Protein 4A3Z (pdb70)

Sequence (133 aa):
YVNIAENKNVSGSNSQSGNPLSNITDGDLSSSLWISDNGAPANATIDLEGNNFVDFLELHFEKEGFRFQFKVEVEDESGNRETVLDTSSNTEDNKKSYNIPVKKEISKIHATITGKAPGGSFDQAWAAIAEIKAS

InterPro domains:
  IPR000421 Coagulation factor 5/8, C-terminal domain [PF00754] (35-150)
  IPR000421 Coagulation factor 5/8, C-terminal domain [PF00754] (930-1037)
  IPR000421 Coagulation factor 5/8, C-terminal domain [PF00754] (1364-1489)
  IPR000421 Coagulation factor 5/8, C-terminal domain [PF00754] (1510-1610)
  IPR000421 Coagulation factor 5/8, C-terminal domain [PS50022] (6-155)
  IPR000421 Coagulation factor 5/8, C-terminal domain [PS50022] (905-1059)
  IPR000421 Coagulation factor 5/8, C-terminal domain [PS50022] (1350-1494)
  IPR000421 Coagulation factor 5/8, C-terminal domain [PS50022] (1514-1604)
  IPR003961 Fibronectin type III [PF00041] (2010-2088)
  IPR003961 Fibronectin type III [PS50853] (2010-2095)
  IPR003961 Fibronectin type III [SM00060] (2008-2083)
  IPR003961 Fibronectin type III [cd00063] (2010-2093)
  IPR007781 Alpha-N-acetylglucosaminidase [PTHR12872] (182-899)
  IPR008979 Galactose-binding-like domain superfamily [SSF49785] (27-155)
  IPR008979 Galactose-binding-like domain superfamily [SSF49785] (935-1037)
  IPR008979 Galactose-binding-like domain superfamily [SSF49785] (1064-1200)
  IPR008979 Galactose-binding-like domain superfamily [SSF49785] (1208-1342)
  IPR008979 Galactose-binding-like domain superfamily [SSF49785] (1358-1493)
  IPR008979 Galactose-binding-like domain superfamily [SSF49785] (1504-1620)
  IPR013783 Immunoglobulin-like fold [G3DSA:2.60.40.10] (2013-2095)

B-factor: mean 14.96, std 10.8, range [4.08, 63.24]

Solvent-accessible surface area: 6574 Å² total

Structure (mmCIF, N/CA/C/O backbone):
data_4A3Z
#
_entry.id   4A3Z
#
_cell.length_a   53.190
_cell.length_b   53.190
_cell.length_c   110.550
_cell.angle_alpha   90.00
_cell.angle_beta   90.00
_cell.angle_gamma   90.00
#
_symmetry.space_group_name_H-M   'P 43 21 2'
#
loop_
_entity.id
_entity.type
_entity.pdbx_description
1 polymer 'ALPHA-N-ACETYLGLUCOSAMINIDASE FAMILY PROTEIN'
2 non-polymer 'CALCIUM ION'
3 water water
#
loop_
_atom_site.group_PDB
_atom_site.id
_atom_site.type_symbol
_atom_site.label_atom_id
_atom_site.label_alt_id
_atom_site.label_comp_id
_atom_site.label_asym_id
_atom_site.label_entity_id
_atom_site.label_seq_id
_atom_site.pdbx_PDB_ins_code
_atom_site.Cartn_x
_atom_site.Cartn_y
_atom_site.Cartn_z
_atom_site.occupancy
_atom_site.B_iso_or_equiv
_atom_site.auth_seq_id
_atom_site.auth_comp_id
_atom_site.auth_asym_id
_atom_site.auth_atom_id
_atom_site.pdbx_PDB_model_num
ATOM 1 N N . TYR A 1 26 ? 11.486 13.018 45.558 1.00 25.45 1208 TYR A N 1
ATOM 2 C CA . TYR A 1 26 ? 12.462 13.762 44.654 1.00 22.77 1208 TYR A CA 1
ATOM 3 C C . TYR A 1 26 ? 11.772 14.426 43.463 1.00 21.18 1208 TYR A C 1
ATOM 4 O O . TYR A 1 26 ? 10.761 13.932 42.960 1.00 23.65 1208 TYR A O 1
ATOM 13 N N . VAL A 1 27 ? 12.338 15.545 43.022 1.00 16.57 1209 VAL A N 1
ATOM 14 C CA . VAL A 1 27 ? 11.863 16.249 41.828 1.00 14.64 1209 VAL A CA 1
ATOM 15 C C . VAL A 1 27 ? 12.910 16.094 40.716 1.00 11.36 1209 VAL A C 1
ATOM 16 O O . VAL A 1 27 ? 14.088 16.346 40.912 1.00 10.77 1209 VAL A O 1
ATOM 20 N N . ASN A 1 28 ? 12.451 15.676 39.548 1.00 9.05 1210 ASN A N 1
ATOM 21 C CA . ASN A 1 28 ? 13.299 15.576 38.358 1.00 7.59 1210 ASN A CA 1
ATOM 22 C C . ASN A 1 28 ? 13.411 16.924 37.655 1.00 8.36 1210 ASN A C 1
ATOM 23 O O . ASN A 1 28 ? 12.572 17.277 36.814 1.00 9.59 1210 ASN A O 1
ATOM 28 N N . ILE A 1 29 ? 14.453 17.674 37.977 1.00 8.41 1211 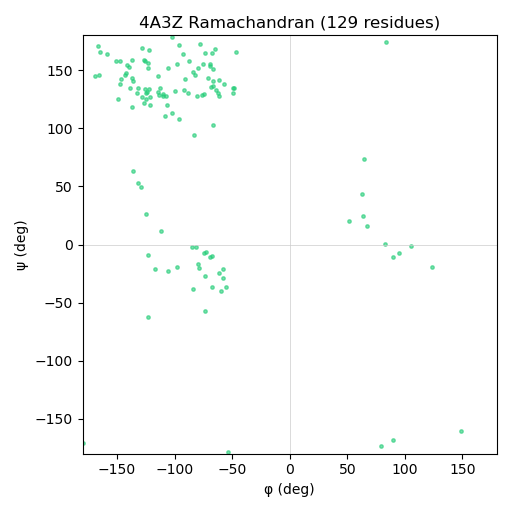ILE A N 1
ATOM 29 C CA . ILE A 1 29 ? 14.639 18.974 37.378 1.00 9.30 1211 ILE A CA 1
ATOM 30 C C . ILE A 1 29 ? 15.117 18.949 35.947 1.00 9.27 1211 ILE A C 1
ATOM 31 O O . ILE A 1 29 ? 15.184 19.986 35.312 1.00 10.68 1211 ILE A O 1
ATOM 36 N N . ALA A 1 30 ? 15.463 17.759 35.432 1.00 8.18 1212 ALA A N 1
ATOM 37 C CA . ALA A 1 30 ? 15.783 17.599 34.008 1.00 7.21 1212 ALA A CA 1
ATOM 38 C C . ALA A 1 30 ? 14.558 17.503 33.132 1.00 7.11 1212 ALA A C 1
ATOM 39 O O . ALA A 1 30 ? 14.683 17.642 31.910 1.00 7.31 1212 ALA A O 1
ATOM 41 N N . GLU A 1 31 ? 13.383 17.236 33.711 1.00 7.59 1213 GLU A N 1
ATOM 42 C CA . GLU A 1 31 ? 12.219 16.954 32.893 1.00 8.07 1213 GLU A CA 1
ATOM 43 C C . GLU A 1 31 ? 11.880 18.162 32.008 1.00 7.10 1213 GLU A C 1
ATOM 44 O O . GLU A 1 31 ? 11.787 19.315 32.507 1.00 9.00 1213 GLU A O 1
ATOM 50 N N . ASN A 1 32 ? 11.749 17.901 30.705 1.00 6.76 1214 ASN A N 1
ATOM 51 C CA . ASN A 1 32 ? 11.379 18.897 29.702 1.00 7.43 1214 ASN A CA 1
ATOM 52 C C . ASN A 1 32 ? 12.449 19.994 29.484 1.00 8.17 1214 ASN A C 1
ATOM 53 O O . ASN A 1 32 ? 12.172 21.030 28.860 1.00 9.43 1214 ASN A O 1
ATOM 58 N N . LYS A 1 33 ? 13.670 19.746 29.954 1.00 7.94 1215 LYS A N 1
ATOM 59 C CA . LYS A 1 33 ? 14.817 20.589 29.638 1.00 7.95 1215 LYS A CA 1
ATOM 60 C C . LYS A 1 33 ? 15.333 20.216 28.236 1.00 7.53 1215 LYS A C 1
ATOM 61 O O . LYS A 1 33 ? 15.231 19.076 27.784 1.00 8.03 1215 LYS A O 1
ATOM 67 N N . ASN A 1 34 ? 15.934 21.184 27.584 1.00 8.05 1216 ASN A N 1
ATOM 68 C CA . ASN A 1 34 ? 16.364 21.064 26.211 1.00 8.23 1216 ASN A CA 1
ATOM 69 C C . ASN A 1 34 ? 17.522 20.080 26.098 1.00 7.23 1216 ASN A C 1
ATOM 70 O O . ASN A 1 34 ? 18.515 20.159 26.863 1.00 7.33 1216 ASN A O 1
ATOM 75 N N . VAL A 1 35 ? 17.426 19.218 25.077 1.00 6.53 1217 VAL A N 1
ATOM 76 C CA . VAL A 1 35 ? 18.461 18.243 24.760 1.00 6.32 1217 VAL A CA 1
ATOM 77 C C . VAL A 1 35 ? 19.057 18.584 23.394 1.00 6.97 1217 VAL A C 1
ATOM 78 O O . VAL A 1 35 ? 18.328 18.858 22.417 1.00 9.04 1217 VAL A O 1
ATOM 82 N N . SER A 1 36 ? 20.376 18.619 23.358 1.00 6.51 1218 SER A N 1
ATOM 83 C CA . SER A 1 36 ? 21.161 18.842 22.150 1.00 7.82 1218 SER A CA 1
ATOM 84 C C . SER A 1 36 ? 22.096 17.665 21.961 1.00 6.50 1218 SER A C 1
ATOM 85 O O . SER A 1 36 ? 22.289 16.858 22.891 1.00 7.75 1218 SER A O 1
ATOM 88 N N . GLY A 1 37 ? 22.711 17.550 20.792 1.00 5.99 1219 GLY A N 1
ATOM 89 C CA . GLY A 1 37 ? 23.632 16.441 20.601 1.00 6.93 1219 GLY A CA 1
ATOM 90 C C . GLY A 1 37 ? 23.673 15.953 19.164 1.00 6.33 1219 GLY A C 1
ATOM 91 O O . GLY A 1 37 ? 23.361 16.688 18.201 1.00 7.89 1219 GLY A O 1
ATOM 92 N N . SER A 1 38 ? 24.153 14.735 19.030 1.00 5.89 1220 SER A N 1
ATOM 93 C CA . SER A 1 38 ? 24.377 14.164 17.717 1.00 6.95 1220 SER A CA 1
ATOM 94 C C . SER A 1 38 ? 23.038 13.675 17.075 1.00 7.47 1220 SER A C 1
ATOM 95 O O . SER A 1 38 ? 21.988 13.677 17.690 1.00 8.64 1220 SER A O 1
ATOM 98 N N . ASN A 1 39 ? 23.113 13.276 15.826 1.00 8.16 1221 ASN A N 1
ATOM 99 C CA . ASN A 1 39 ? 21.899 13.023 15.045 1.00 8.96 1221 ASN A CA 1
ATOM 100 C C . ASN A 1 39 ? 21.135 11.802 15.528 1.00 8.47 1221 ASN A C 1
ATOM 101 O O . ASN A 1 39 ? 21.687 10.886 16.128 1.00 7.39 1221 ASN A O 1
ATOM 106 N N . SER A 1 40 ? 19.855 11.818 15.249 1.00 7.37 1222 SER A N 1
ATOM 107 C CA . SER A 1 40 ? 18.920 10.835 15.787 1.00 7.55 1222 SER A CA 1
ATOM 108 C C . SER A 1 40 ? 18.177 10.098 14.661 1.00 7.56 1222 SER A C 1
ATOM 109 O O . SER A 1 40 ? 17.887 10.684 13.618 1.00 10.33 1222 SER A O 1
ATOM 112 N N . GLN A 1 41 ? 17.765 8.878 14.922 1.00 6.92 1223 GLN A N 1
ATOM 113 C CA . GLN A 1 41 ? 16.870 8.190 14.031 1.00 7.71 1223 GLN A CA 1
ATOM 114 C C . GLN A 1 41 ? 15.533 8.910 14.043 1.00 7.96 1223 GLN A C 1
ATOM 115 O O . GLN A 1 41 ? 15.031 9.296 15.122 1.00 8.53 1223 GLN A O 1
ATOM 121 N N . SER A 1 42 ? 14.915 9.019 12.868 1.00 8.92 1224 SER A N 1
ATOM 122 C CA . SER A 1 42 ? 13.555 9.501 12.779 1.00 11.85 1224 SER A CA 1
ATOM 123 C C . SER A 1 42 ? 12.661 8.774 13.789 1.00 11.28 1224 SER A C 1
ATOM 124 O O . SER A 1 42 ? 12.709 7.541 13.921 1.00 13.09 1224 SER A O 1
ATOM 127 N N . GLY A 1 43 ? 11.829 9.498 14.510 1.00 11.14 1225 GLY A N 1
ATOM 128 C CA . GLY A 1 43 ? 10.941 8.912 15.466 1.00 12.82 1225 GLY A CA 1
ATO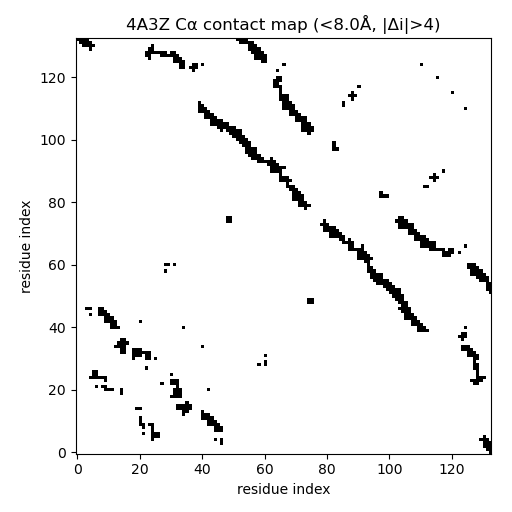M 129 C C . GLY A 1 43 ? 11.474 8.766 16.870 1.00 11.61 1225 GLY A C 1
ATOM 130 O O . GLY A 1 43 ? 10.733 8.450 17.780 1.00 12.16 1225 GLY A O 1
ATOM 131 N N . ASN A 1 44 ? 12.789 8.987 17.039 1.00 8.75 1226 ASN A N 1
ATOM 132 C CA . ASN A 1 44 ? 13.452 8.764 18.298 1.00 7.40 1226 ASN A CA 1
ATOM 133 C C . ASN A 1 44 ? 14.393 9.924 18.617 1.00 6.81 1226 ASN A C 1
ATOM 134 O O . ASN A 1 44 ? 15.595 9.751 18.706 1.00 6.55 1226 ASN A O 1
ATOM 139 N N . PRO A 1 45 ? 13.819 11.105 18.792 1.00 6.47 1227 PRO A N 1
ATOM 140 C CA . PRO A 1 45 ? 14.612 12.309 18.932 1.00 6.41 1227 PRO A CA 1
ATOM 141 C C . PRO A 1 45 ? 15.312 12.450 20.264 1.00 5.65 1227 PRO A C 1
ATOM 142 O O . PRO A 1 45 ? 14.921 11.818 21.263 1.00 5.46 1227 PRO A O 1
ATOM 146 N N . LEU A 1 46 ? 16.278 13.359 20.290 1.00 6.11 1228 LEU A N 1
ATOM 147 C CA . LEU A 1 46 ? 17.018 13.686 21.524 1.00 5.38 1228 LEU A CA 1
ATOM 148 C C . LEU A 1 46 ? 16.071 14.089 22.652 1.00 5.19 1228 LEU A C 1
ATOM 149 O O . LEU A 1 46 ? 16.333 13.795 23.832 1.00 5.61 1228 LEU A O 1
ATOM 154 N N . SER A 1 47 ? 14.996 14.795 22.309 1.00 6.01 1229 SER A N 1
ATOM 155 C CA . SER A 1 47 ? 14.020 15.243 23.307 1.00 5.58 1229 SER A CA 1
ATOM 156 C C . SER A 1 47 ? 13.405 14.107 24.116 1.00 5.78 1229 SER A C 1
ATOM 157 O O . SER A 1 47 ? 12.904 14.316 25.232 1.00 7.07 1229 SER A O 1
ATOM 160 N N . ASN A 1 48 ? 13.459 12.882 23.582 1.00 5.15 1230 ASN A N 1
ATOM 161 C CA . ASN A 1 48 ? 12.947 11.737 24.337 1.00 5.27 1230 ASN A CA 1
ATOM 162 C C . ASN A 1 48 ? 13.799 11.420 25.580 1.00 4.40 1230 ASN A C 1
ATOM 163 O O . ASN A 1 48 ? 13.360 10.663 26.440 1.00 5.36 1230 ASN A O 1
ATOM 168 N N . ILE A 1 49 ? 14.976 12.043 25.720 1.00 4.84 1231 ILE A N 1
ATOM 169 C CA . ILE A 1 49 ? 15.829 11.816 26.906 1.00 4.18 1231 ILE A CA 1
ATOM 170 C C . ILE A 1 49 ? 15.258 12.503 28.165 1.00 5.07 1231 ILE A C 1
ATOM 171 O O . ILE A 1 49 ? 15.547 12.064 29.276 1.00 5.11 1231 ILE A O 1
ATOM 176 N N . THR A 1 50 ? 14.488 13.600 28.005 1.00 5.03 1232 THR A N 1
ATOM 177 C CA . THR A 1 50 ? 13.970 14.308 29.176 1.00 6.04 1232 THR A CA 1
ATOM 178 C C . THR A 1 50 ? 12.453 14.453 29.156 1.00 6.67 1232 THR A C 1
ATOM 179 O O . THR A 1 50 ? 11.905 15.327 29.818 1.00 8.35 1232 THR A O 1
ATOM 183 N N . ASP A 1 51 ? 11.748 13.553 28.481 1.00 6.14 1233 ASP A N 1
ATOM 184 C CA . ASP A 1 51 ? 10.253 13.689 28.435 1.00 6.30 1233 ASP A CA 1
ATOM 185 C C . ASP A 1 51 ? 9.529 13.079 29.597 1.00 6.20 1233 ASP A C 1
ATOM 186 O O . ASP A 1 51 ? 8.294 13.118 29.627 1.00 8.93 1233 ASP A O 1
ATOM 191 N N . GLY A 1 52 ? 10.255 12.451 30.520 1.00 6.58 1234 GLY A N 1
ATOM 192 C CA . GLY A 1 52 ? 9.637 11.773 31.638 1.00 7.80 1234 GLY A CA 1
ATOM 193 C C . GLY A 1 52 ? 9.119 10.372 31.395 1.00 8.09 1234 GLY A C 1
ATOM 194 O O . GLY A 1 52 ? 8.563 9.748 32.321 1.00 11.85 1234 GLY A O 1
ATOM 195 N N . ASP A 1 53 ? 9.277 9.857 30.179 1.00 7.64 1235 ASP A N 1
ATOM 196 C CA . ASP A 1 53 ? 8.730 8.570 29.757 1.00 8.07 1235 ASP A CA 1
ATOM 197 C C . ASP A 1 53 ? 9.876 7.588 29.630 1.00 7.44 1235 ASP A C 1
ATOM 198 O O . ASP A 1 53 ? 10.731 7.728 28.721 1.00 6.86 1235 ASP A O 1
ATOM 203 N N . LEU A 1 54 ? 9.928 6.614 30.518 1.00 7.81 1236 LEU A N 1
ATOM 204 C CA . LEU A 1 54 ? 11.025 5.634 30.510 1.00 7.47 1236 LEU A CA 1
ATOM 205 C C . LEU A 1 54 ? 10.964 4.694 29.314 1.00 7.84 1236 LEU A C 1
ATOM 206 O O . LEU A 1 54 ? 11.932 3.948 29.051 1.00 9.12 1236 LEU A O 1
ATOM 211 N N . SER A 1 55 ? 9.865 4.700 28.572 1.00 8.36 1237 SER A N 1
ATOM 212 C CA A SER A 1 55 ? 9.732 3.875 27.380 0.50 8.87 1237 SER A CA 1
ATOM 213 C CA B SER A 1 55 ? 9.734 3.876 27.378 0.50 9.58 1237 SER A CA 1
ATOM 214 C C . SER A 1 55 ? 10.117 4.574 26.070 1.00 8.54 1237 SER A C 1
ATOM 215 O O . SER A 1 55 ? 10.320 3.899 25.027 1.00 10.20 1237 SER A O 1
ATOM 220 N N . SER A 1 56 ? 10.212 5.904 26.074 1.00 6.68 1238 SER A N 1
ATOM 221 C CA . SER A 1 56 ? 10.563 6.641 24.855 1.00 6.31 1238 SER A CA 1
ATOM 222 C C . SER A 1 56 ? 12.068 6.841 24.781 1.00 6.48 1238 SER A C 1
ATOM 223 O O . SER A 1 56 ? 12.700 7.256 25.742 1.00 5.98 1238 SER A O 1
ATOM 226 N N . LEU A 1 57 ? 12.618 6.555 23.601 1.00 6.40 1239 LEU A N 1
ATOM 227 C CA . LEU A 1 57 ? 14.059 6.518 23.389 1.00 5.20 1239 LEU A CA 1
ATOM 228 C C . LEU A 1 57 ? 14.556 7.575 22.451 1.00 4.83 1239 LEU A C 1
ATOM 229 O O . LEU A 1 57 ? 13.878 7.928 21.493 1.00 6.23 1239 LEU A O 1
ATOM 234 N N . TRP A 1 58 ? 15.745 8.076 22.741 1.00 4.94 1240 TRP A N 1
ATOM 235 C CA . TRP A 1 58 ? 16.605 8.658 21.731 1.00 4.48 1240 TRP A CA 1
ATOM 236 C C . TRP A 1 58 ? 17.457 7.522 21.162 1.00 5.11 1240 TRP A C 1
ATOM 237 O O . TRP A 1 58 ? 18.086 6.792 21.923 1.00 5.88 1240 TRP A O 1
ATOM 248 N N . ILE A 1 59 ? 17.499 7.417 19.832 1.00 5.24 1241 ILE A N 1
ATOM 249 C CA . ILE A 1 59 ? 18.348 6.429 19.140 1.00 4.79 1241 ILE A CA 1
ATOM 250 C C . ILE A 1 59 ? 19.279 7.175 18.191 1.00 5.44 1241 ILE A C 1
ATOM 251 O O . ILE A 1 59 ? 18.852 8.035 17.422 1.00 6.15 1241 ILE A O 1
ATOM 256 N N . SER A 1 60 ? 20.559 6.819 18.217 1.00 5.55 1242 SER A N 1
ATOM 257 C CA . SER A 1 60 ? 21.548 7.465 17.339 1.00 6.87 1242 SER A CA 1
ATOM 258 C C . SER A 1 60 ? 21.256 7.126 15.877 1.00 7.85 1242 SER A C 1
ATOM 259 O O . SER A 1 60 ? 21.108 5.975 15.565 1.00 11.34 1242 SER A O 1
ATOM 262 N N . ASP A 1 61 ? 21.337 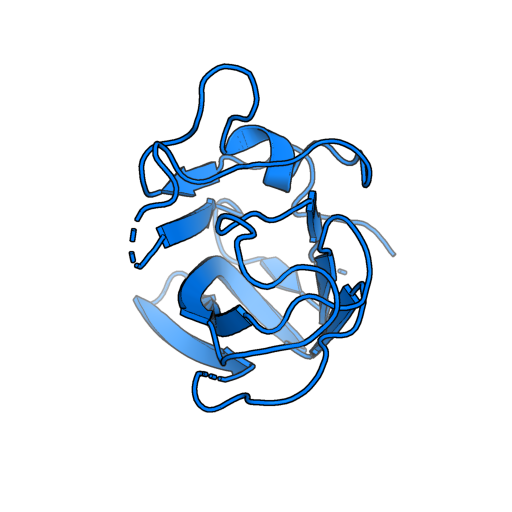8.104 14.992 1.00 9.12 1243 ASP A N 1
ATOM 263 C CA . ASP A 1 61 ? 21.037 7.966 13.591 1.00 10.13 1243 ASP A CA 1
ATOM 264 C C . ASP A 1 61 ? 22.026 7.020 12.989 1.00 12.01 1243 ASP A C 1
ATOM 265 O O . ASP A 1 61 ? 23.297 7.153 13.204 1.00 13.95 1243 ASP A O 1
ATOM 270 N N . ASN A 1 62 ? 21.454 6.098 12.232 1.00 11.54 1244 ASN A N 1
ATOM 271 C CA . ASN A 1 62 ? 22.226 5.020 11.591 1.00 14.72 1244 ASN A CA 1
ATOM 272 C C . ASN A 1 62 ? 23.134 4.240 12.550 1.00 14.34 1244 ASN A C 1
ATOM 273 O O . ASN A 1 62 ? 24.063 3.566 12.107 1.00 18.54 1244 ASN A O 1
ATOM 278 N N . GLY A 1 63 ? 22.868 4.296 13.832 1.00 14.77 1245 GLY A N 1
ATOM 279 C CA . GLY A 1 63 ? 23.654 3.653 14.862 1.00 14.19 1245 GLY A CA 1
ATOM 280 C C . GLY A 1 63 ? 25.058 4.138 15.005 1.00 15.20 1245 GLY A C 1
ATOM 281 O O . GLY A 1 63 ? 25.978 3.412 15.457 1.00 18.83 1245 GLY A O 1
ATOM 282 N N . ALA A 1 64 ? 25.250 5.355 14.582 1.00 15.67 1246 ALA A N 1
ATOM 283 C CA . ALA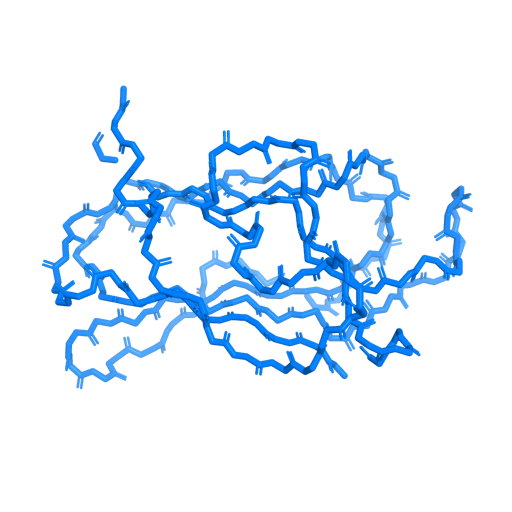 A 1 64 ? 26.528 5.978 14.693 1.00 15.27 1246 ALA A CA 1
ATOM 284 C C . ALA A 1 64 ? 27.113 5.955 16.102 1.00 14.51 1246 ALA A C 1
ATOM 285 O O . ALA A 1 64 ? 26.359 6.301 17.058 1.00 13.67 1246 ALA A O 1
ATOM 303 N N . PRO A 1 66 ? 30.893 7.555 18.015 1.00 13.04 1248 PRO A N 1
ATOM 304 C CA . PRO A 1 66 ? 30.239 7.861 19.267 1.00 10.78 1248 PRO A CA 1
ATOM 305 C C . PRO A 1 66 ? 28.922 8.599 18.981 1.00 10.29 1248 PRO A C 1
ATOM 306 O O . PRO A 1 66 ? 28.689 9.107 17.867 1.00 12.72 1248 PRO A O 1
ATOM 310 N N . ALA A 1 67 ? 28.100 8.677 19.996 1.00 7.53 1249 ALA A N 1
ATOM 311 C CA . ALA A 1 67 ? 26.858 9.428 19.965 1.00 6.06 1249 ALA A CA 1
ATOM 312 C C . ALA A 1 67 ? 26.767 10.189 21.300 1.00 7.28 1249 ALA A C 1
ATOM 313 O O . ALA A 1 67 ? 27.218 9.697 22.341 1.00 8.49 1249 ALA A O 1
ATOM 315 N N . ASN A 1 68 ? 26.235 11.402 21.261 1.00 7.04 1250 ASN A N 1
ATOM 316 C CA . ASN A 1 68 ? 26.263 12.237 22.452 1.00 7.89 1250 ASN A CA 1
ATOM 317 C C . ASN A 1 68 ? 25.003 13.041 22.610 1.00 6.76 1250 ASN A C 1
ATOM 318 O O . ASN A 1 68 ? 24.389 13.462 21.611 1.00 7.40 1250 ASN A O 1
ATOM 323 N N . ALA A 1 69 ? 24.638 13.260 23.868 1.00 6.85 1251 ALA A N 1
ATOM 324 C CA . ALA A 1 69 ? 23.489 14.084 24.230 1.00 7.21 1251 ALA A CA 1
ATOM 325 C C . ALA A 1 69 ? 23.880 14.983 25.395 1.00 7.85 1251 ALA A C 1
ATOM 326 O O . ALA A 1 69 ? 24.582 14.554 26.321 1.00 9.85 1251 ALA A O 1
ATOM 328 N N . THR A 1 70 ? 23.410 16.229 25.347 1.00 6.97 1252 THR A N 1
ATOM 329 C CA . THR A 1 70 ? 23.638 17.226 26.405 1.00 6.99 1252 THR A CA 1
ATOM 330 C C . THR A 1 70 ? 22.270 17.772 26.846 1.00 6.70 1252 THR A C 1
ATOM 331 O O . THR A 1 70 ? 21.423 18.135 26.014 1.00 8.14 1252 THR A O 1
ATOM 335 N N . ILE A 1 71 ? 22.080 17.858 28.149 1.00 6.10 1253 ILE A N 1
ATOM 336 C CA . ILE A 1 71 ? 20.885 18.457 28.738 1.00 6.35 1253 ILE A CA 1
ATOM 337 C C . ILE A 1 71 ? 21.301 19.817 29.337 1.00 6.96 1253 ILE A C 1
ATOM 338 O O . ILE A 1 71 ? 22.252 19.900 30.096 1.00 8.03 1253 ILE A O 1
ATOM 343 N N . ASP A 1 72 ? 20.569 20.861 28.961 1.00 7.54 1254 ASP A N 1
ATOM 344 C CA . ASP A 1 72 ? 20.750 22.203 29.499 1.00 8.29 1254 ASP A CA 1
ATOM 345 C C . ASP A 1 72 ? 19.754 22.465 30.656 1.00 9.16 1254 ASP A C 1
ATOM 346 O O . ASP A 1 72 ? 18.535 22.566 30.438 1.00 8.86 1254 ASP A O 1
ATOM 351 N N . LEU A 1 73 ? 20.268 22.510 31.882 1.00 10.02 1255 LEU A N 1
ATOM 352 C CA . LEU A 1 73 ? 19.417 22.733 33.030 1.00 11.97 1255 LEU A CA 1
ATOM 353 C C . LEU A 1 73 ? 19.115 24.195 33.225 1.00 15.16 1255 LEU A C 1
ATOM 354 O O . LEU A 1 73 ? 18.363 24.489 34.152 1.00 16.75 1255 LEU A O 1
ATOM 359 N N . GLU A 1 74 ? 19.693 25.060 32.370 1.00 16.49 1256 GLU A N 1
ATOM 360 C CA . GLU A 1 74 ? 19.504 26.523 32.397 1.00 19.99 1256 GLU A CA 1
ATOM 361 C C . GLU A 1 74 ? 20.071 27.091 33.678 1.00 19.57 1256 GLU A C 1
ATOM 362 O O . GLU A 1 74 ? 19.341 27.470 34.594 1.00 24.93 1256 GLU A O 1
ATOM 368 N N . GLY A 1 75 ? 21.378 27.135 33.751 1.00 19.89 1257 GLY A N 1
ATOM 369 C CA . GLY A 1 75 ? 22.030 27.668 34.934 1.00 18.88 1257 GLY A CA 1
ATOM 370 C C . GLY A 1 75 ? 22.175 26.650 36.032 1.00 18.05 1257 GLY A C 1
ATOM 371 O O . GLY A 1 75 ? 21.696 25.499 35.926 1.00 15.78 1257 GLY A O 1
ATOM 372 N N . ASN A 1 76 ? 22.879 27.091 37.068 1.00 17.14 1258 ASN A N 1
ATOM 373 C CA . ASN A 1 76 ? 23.344 26.200 38.127 1.00 16.55 1258 ASN A CA 1
ATOM 374 C C . ASN A 1 76 ? 22.145 25.833 38.990 1.00 17.07 1258 ASN A C 1
ATOM 375 O O . ASN A 1 76 ? 21.367 26.697 39.408 1.00 19.05 1258 ASN A O 1
ATOM 380 N N . ASN A 1 77 ? 21.981 24.532 39.214 1.00 15.38 1259 ASN A N 1
ATOM 381 C CA . ASN A 1 77 ? 20.912 23.978 40.045 1.00 15.24 1259 ASN A CA 1
ATOM 382 C C . ASN A 1 77 ? 21.531 22.880 40.866 1.00 14.45 1259 ASN A C 1
ATOM 383 O O . ASN A 1 77 ? 22.280 22.067 40.298 1.00 12.04 1259 ASN A O 1
ATOM 388 N N . PHE A 1 78 ? 21.238 22.823 42.163 1.00 12.69 1260 PHE A N 1
ATOM 389 C CA . PHE A 1 78 ? 21.698 21.690 42.965 1.00 12.13 1260 PHE A CA 1
ATOM 390 C C . PHE A 1 78 ? 21.085 20.398 42.452 1.00 11.45 1260 PHE A C 1
ATOM 391 O O . PHE A 1 78 ? 19.890 20.308 42.234 1.00 12.15 1260 PHE A O 1
ATOM 399 N N . VAL A 1 79 ? 21.934 19.396 42.244 1.00 10.38 1261 VAL A N 1
ATOM 400 C CA . VAL A 1 79 ? 21.478 18.057 41.858 1.00 9.76 1261 VAL A CA 1
ATOM 401 C C . VAL A 1 79 ? 22.042 17.068 42.852 1.00 9.16 1261 VAL A C 1
ATOM 402 O O . VAL A 1 79 ? 23.257 17.031 43.067 1.00 9.91 1261 VAL A O 1
ATOM 406 N N . ASP A 1 80 ? 21.162 16.268 43.456 1.00 9.73 1262 ASP A N 1
ATOM 407 C CA . ASP A 1 80 ? 21.601 15.225 44.367 1.00 10.04 1262 ASP A CA 1
ATOM 408 C C . ASP A 1 80 ? 22.216 14.072 43.572 1.00 9.12 1262 ASP A C 1
ATOM 409 O O . ASP A 1 80 ? 23.361 13.709 43.783 1.00 10.33 1262 ASP A O 1
ATOM 414 N N . PHE A 1 81 ? 21.444 13.508 42.643 1.00 8.05 1263 PHE A N 1
ATOM 415 C CA . PHE A 1 81 ? 21.942 12.415 41.798 1.00 7.16 1263 PHE A CA 1
ATOM 416 C C . PHE A 1 81 ? 21.248 12.422 40.460 1.00 6.69 1263 PHE A C 1
ATOM 417 O O . PHE A 1 81 ? 20.166 12.982 40.317 1.00 7.43 1263 PHE A O 1
ATOM 425 N N . LEU A 1 82 ? 21.904 11.802 39.480 1.00 6.10 1264 LEU A N 1
ATOM 426 C CA . LEU A 1 82 ? 21.325 11.515 38.183 1.00 6.45 1264 LEU A CA 1
ATOM 427 C C . LEU A 1 82 ? 20.817 10.091 38.120 1.00 5.47 1264 LEU A C 1
ATOM 428 O O . LEU A 1 82 ? 21.316 9.214 38.828 1.00 6.94 1264 LEU A O 1
ATOM 433 N N . GLU A 1 83 ? 19.845 9.853 37.232 1.00 6.37 1265 GLU A N 1
ATOM 434 C CA . GLU A 1 83 ? 19.521 8.520 36.809 1.00 6.10 1265 GLU A CA 1
ATOM 435 C C . GLU A 1 83 ? 19.693 8.464 35.295 1.00 5.65 1265 GLU A C 1
ATOM 436 O O . GLU A 1 83 ? 19.082 9.256 34.566 1.00 7.14 1265 GLU A O 1
ATOM 442 N N . LEU A 1 84 ? 20.461 7.504 34.817 1.00 5.81 1266 LEU A N 1
ATOM 443 C CA . LEU A 1 84 ? 20.577 7.198 33.371 1.00 5.40 1266 LEU A CA 1
ATOM 444 C C . LEU A 1 84 ? 19.827 5.904 33.121 1.00 4.92 1266 LEU A C 1
ATOM 445 O O . LEU A 1 84 ? 20.179 4.868 33.690 1.00 5.87 1266 LEU A O 1
ATOM 450 N N . HIS A 1 85 ? 18.814 5.969 32.257 1.00 4.86 1267 HIS A N 1
ATOM 451 C CA . HIS A 1 85 ? 17.988 4.843 31.930 1.00 5.18 1267 HIS A CA 1
ATOM 452 C C . HIS A 1 85 ? 18.186 4.435 30.490 1.00 4.97 1267 HIS A C 1
ATOM 453 O O . HIS A 1 85 ? 18.075 5.247 29.591 1.00 5.40 1267 HIS A O 1
ATOM 460 N N . PHE A 1 86 ? 18.448 3.145 30.293 1.00 5.36 1268 PHE A N 1
ATOM 461 C CA . PHE A 1 86 ? 18.422 2.522 28.981 1.00 5.76 1268 PHE A CA 1
ATOM 462 C C . PHE A 1 86 ? 17.068 1.859 28.738 1.00 6.85 1268 PHE A C 1
ATOM 463 O O . PHE A 1 86 ? 16.233 1.719 29.654 1.00 8.58 1268 PHE A O 1
ATOM 471 N N . GLU A 1 87 ? 16.866 1.407 27.512 1.00 7.46 1269 GLU A N 1
ATOM 472 C CA . GLU A 1 87 ? 15.584 0.797 27.117 1.00 7.91 1269 GLU A CA 1
ATOM 473 C C . GLU A 1 87 ? 15.272 -0.444 27.976 1.00 7.99 1269 GLU A C 1
ATOM 474 O O . GLU A 1 87 ? 14.131 -0.697 28.362 1.00 9.60 1269 GLU A O 1
ATOM 480 N N . LYS A 1 88 ? 16.316 -1.216 28.244 1.00 7.94 1270 LYS A N 1
ATOM 481 C CA . LYS A 1 88 ? 16.199 -2.531 28.917 1.00 9.30 1270 LYS A CA 1
ATOM 482 C C . LYS A 1 88 ? 17.601 -2.907 29.380 1.00 8.41 1270 LYS A C 1
ATOM 483 O O . LYS A 1 88 ? 18.594 -2.311 28.941 1.00 7.95 1270 LYS A O 1
ATOM 489 N N . GLU A 1 89 ? 17.690 -3.884 30.257 1.00 9.55 1271 GLU A N 1
ATOM 490 C CA . GLU A 1 89 ? 18.973 -4.378 30.716 1.00 10.04 1271 GLU A CA 1
ATOM 491 C C . GLU A 1 89 ? 19.610 -5.239 29.647 1.00 9.60 1271 GLU A C 1
ATOM 492 O O . GLU A 1 89 ? 18.931 -5.832 28.792 1.00 10.65 1271 GLU A O 1
ATOM 498 N N . GLY A 1 90 ? 20.921 -5.331 29.705 1.00 9.48 1272 GLY A N 1
ATOM 499 C CA . GLY A 1 90 ? 21.625 -6.300 28.910 1.00 9.93 1272 GLY A CA 1
ATOM 500 C C . GLY A 1 90 ? 22.382 -5.823 27.713 1.00 9.55 1272 GLY A C 1
ATOM 501 O O . GLY A 1 90 ? 22.991 -6.630 27.001 1.00 11.63 1272 GLY A O 1
ATOM 502 N N . PHE A 1 91 ? 22.348 -4.504 27.424 1.00 8.63 1273 PHE A N 1
ATOM 503 C CA . PHE A 1 91 ? 23.264 -3.980 26.451 1.00 7.78 1273 PHE A CA 1
ATOM 504 C C . PHE A 1 91 ? 24.700 -4.103 26.951 1.00 7.82 1273 PHE A C 1
ATOM 505 O O . PHE A 1 91 ? 24.916 -4.387 28.123 1.00 8.56 1273 PHE A O 1
ATOM 513 N N . ARG A 1 92 ? 25.672 -3.876 26.072 1.00 7.06 1274 ARG A N 1
ATOM 514 C CA . ARG A 1 92 ? 27.083 -3.789 26.506 1.00 7.38 1274 ARG A CA 1
ATOM 515 C C . ARG A 1 92 ? 27.685 -2.507 25.949 1.00 7.29 1274 ARG A C 1
ATOM 516 O O . ARG A 1 92 ? 28.797 -2.476 25.439 1.00 7.77 1274 ARG A O 1
ATOM 524 N N . PHE A 1 93 ? 26.965 -1.405 26.158 1.00 6.48 1275 PHE A N 1
ATOM 525 C CA . PHE A 1 93 ? 27.510 -0.106 25.805 1.00 6.17 1275 PHE A CA 1
ATOM 526 C C . PHE A 1 93 ? 28.710 0.274 26.678 1.00 6.37 1275 PHE A C 1
ATOM 527 O O . PHE A 1 93 ? 28.827 -0.147 27.838 1.00 6.21 1275 PHE A O 1
ATOM 535 N N . GLN A 1 94 ? 29.578 1.061 26.067 1.00 6.83 1276 GLN A N 1
ATOM 536 C CA . GLN A 1 94 ? 30.655 1.788 26.700 1.00 6.98 1276 GLN A CA 1
ATOM 537 C C . GLN A 1 94 ? 30.261 3.252 26.623 1.00 6.77 1276 GLN A C 1
ATOM 538 O O . GLN A 1 94 ? 29.894 3.745 25.564 1.00 7.87 1276 GLN A O 1
ATOM 544 N N . PHE A 1 95 ? 30.277 3.941 27.752 1.00 6.06 1277 PHE A N 1
ATOM 545 C CA . PHE A 1 95 ? 29.686 5.271 27.857 1.00 6.03 1277 PHE A CA 1
ATOM 546 C C . PHE A 1 95 ? 30.272 6.044 29.028 1.00 6.35 1277 PHE A C 1
ATOM 547 O O . PHE A 1 95 ? 30.883 5.456 29.945 1.00 6.19 1277 PHE A O 1
ATOM 555 N N . LYS A 1 96 ? 30.062 7.341 29.014 1.00 6.26 1278 LYS A N 1
ATOM 556 C CA . LYS A 1 96 ? 30.463 8.213 30.120 1.00 7.28 1278 LYS A CA 1
ATOM 557 C C . LYS A 1 96 ? 29.379 9.227 30.344 1.00 6.52 1278 LYS A C 1
ATOM 558 O O . LYS A 1 96 ? 28.679 9.626 29.384 1.00 7.06 1278 LYS A O 1
ATOM 564 N N . VAL A 1 97 ? 29.295 9.700 31.588 1.00 5.38 1279 VAL A N 1
ATOM 565 C CA . VAL A 1 97 ? 28.427 10.797 31.970 1.00 5.07 1279 VAL A CA 1
ATOM 566 C C . VAL A 1 97 ? 29.303 11.854 32.639 1.00 4.35 1279 VAL A C 1
ATOM 567 O O . VAL A 1 97 ? 30.115 11.533 33.513 1.00 5.56 1279 VAL A O 1
ATOM 571 N N . GLU A 1 98 ? 29.146 13.101 32.188 1.00 5.94 1280 GLU A N 1
ATOM 572 C CA . GLU A 1 98 ? 29.890 14.259 32.729 1.00 6.03 1280 GLU A CA 1
ATOM 573 C C . GLU A 1 98 ? 28.870 15.305 33.149 1.00 6.87 1280 GLU A C 1
ATOM 574 O O . GLU A 1 98 ? 27.741 15.333 32.638 1.00 6.57 1280 GLU A O 1
ATOM 580 N N . VAL A 1 99 ? 29.279 16.184 34.051 1.00 6.31 1281 VAL A N 1
ATOM 581 C CA . VAL A 1 99 ? 28.483 17.339 34.444 1.00 7.15 1281 VAL A CA 1
ATOM 582 C C . VAL A 1 99 ? 29.349 18.564 34.283 1.00 7.68 1281 VAL A C 1
ATOM 583 O O . VAL A 1 99 ? 30.577 18.473 34.210 1.00 8.26 1281 VAL A O 1
ATOM 587 N N . GLU A 1 100 ? 28.684 19.701 34.172 1.00 8.07 1282 GLU A N 1
ATOM 588 C CA . GLU A 1 100 ? 29.358 20.972 34.014 1.00 9.66 1282 GLU A CA 1
ATOM 589 C C . GLU A 1 100 ? 28.578 22.007 34.793 1.00 11.48 1282 GLU A C 1
ATOM 590 O O . GLU A 1 100 ? 27.388 21.906 34.887 1.00 10.64 1282 GLU A O 1
ATOM 596 N N . ASP A 1 101 ? 29.291 22.972 35.370 1.00 12.84 1283 ASP A N 1
ATOM 597 C CA . ASP A 1 101 ? 28.665 24.132 36.013 1.00 15.04 1283 ASP A CA 1
ATOM 598 C C . ASP A 1 101 ? 28.744 25.383 35.122 1.00 16.11 1283 ASP A C 1
ATOM 599 O O . ASP A 1 101 ? 29.257 25.341 34.032 1.00 15.24 1283 ASP A O 1
ATOM 604 N N . GLU A 1 102 ? 28.191 26.505 35.576 1.00 18.50 1284 GLU A N 1
ATOM 605 C CA . GLU A 1 102 ? 28.207 27.753 34.781 1.00 21.16 1284 GLU A CA 1
ATOM 606 C C . GLU A 1 102 ? 29.634 28.214 34.509 1.00 22.48 1284 GLU A C 1
ATOM 607 O O . GLU A 1 102 ? 29.902 28.992 33.555 1.00 23.88 1284 GLU A O 1
ATOM 613 N N . SER A 1 103 ? 30.534 27.794 35.381 1.00 23.39 1285 SER A N 1
ATOM 614 C CA . SER A 1 103 ? 31.952 28.062 35.295 1.00 25.66 1285 SER A CA 1
ATOM 615 C C . SER A 1 103 ? 32.612 27.583 34.031 1.00 25.23 1285 SER A C 1
ATOM 616 O O . SER A 1 103 ? 33.595 28.200 33.570 1.00 26.01 1285 SER A O 1
ATOM 619 N N . GLY A 1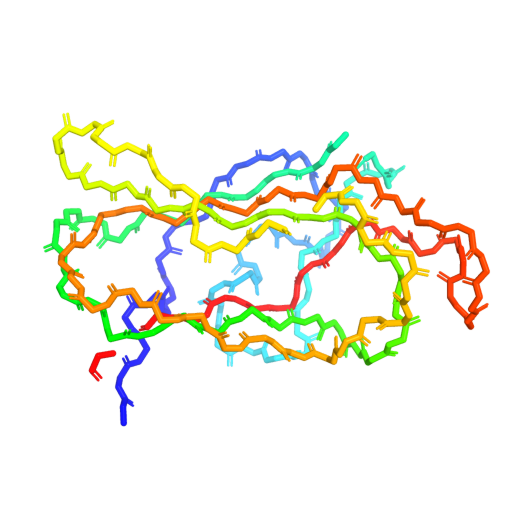 104 ? 32.081 26.521 33.422 1.00 23.43 1286 GLY A N 1
ATOM 620 C CA . GLY A 1 104 ? 32.855 25.795 32.421 1.00 22.24 1286 GLY A CA 1
ATOM 621 C C . GLY A 1 104 ? 33.586 24.581 33.032 1.00 22.64 1286 GLY A C 1
ATOM 622 O O . GLY A 1 104 ? 34.229 23.814 32.328 1.00 19.60 1286 GLY A O 1
ATOM 623 N N . ASN A 1 105 ? 33.558 24.437 34.358 1.00 22.07 1287 ASN A N 1
ATOM 624 C CA . ASN A 1 105 ? 34.132 23.234 34.962 1.00 22.74 1287 ASN A CA 1
ATOM 625 C C . ASN A 1 105 ? 33.283 21.996 34.561 1.00 20.94 1287 ASN A C 1
ATOM 626 O O . ASN A 1 105 ? 32.187 21.810 35.106 1.00 22.52 1287 ASN A O 1
ATOM 631 N N . ARG A 1 106 ? 33.811 21.229 33.609 1.00 19.78 1288 ARG A N 1
ATOM 632 C CA . ARG A 1 106 ? 33.332 19.907 33.173 1.00 17.95 1288 ARG A CA 1
ATOM 633 C C . ARG A 1 106 ? 34.090 18.710 33.757 1.00 16.56 1288 ARG A C 1
ATOM 634 O O . ARG A 1 106 ? 35.334 18.702 33.743 1.00 17.39 1288 ARG A O 1
ATOM 642 N N . GLU A 1 107 ? 33.342 17.729 34.265 1.00 12.20 1289 GLU A N 1
ATOM 643 C CA . GLU A 1 107 ? 33.873 16.691 35.106 1.00 12.91 1289 GLU A CA 1
ATOM 644 C C . GLU A 1 107 ? 33.131 15.391 34.885 1.00 10.54 1289 GLU A C 1
ATOM 645 O O . GLU A 1 107 ? 31.919 15.381 34.778 1.00 9.75 1289 GLU A O 1
ATOM 651 N N . THR A 1 108 ? 33.865 14.288 34.823 1.00 8.92 1290 THR A N 1
ATOM 652 C CA . THR A 1 108 ? 33.272 12.972 34.650 1.00 8.80 1290 THR A CA 1
ATOM 653 C C . THR A 1 108 ? 32.741 12.456 35.978 1.00 9.09 1290 THR A C 1
ATOM 654 O O . THR A 1 108 ? 33.449 12.459 36.970 1.00 11.05 1290 THR A O 1
ATOM 658 N N . VAL A 1 109 ? 31.477 12.049 35.983 1.00 7.11 1291 VAL A N 1
ATOM 659 C CA . VAL A 1 109 ? 30.800 11.487 37.173 1.00 6.86 1291 VAL A CA 1
ATOM 660 C C . VAL A 1 109 ? 30.602 9.967 37.079 1.00 6.56 1291 VAL A C 1
ATOM 661 O O . VAL A 1 109 ? 30.502 9.324 38.122 1.00 6.99 1291 VAL A O 1
ATOM 665 N N . LEU A 1 110 ? 30.602 9.405 35.862 1.00 6.22 1292 LEU A N 1
ATOM 666 C CA . LEU A 1 110 ? 30.557 7.952 35.667 1.00 6.30 1292 LEU A CA 1
ATOM 667 C C . LEU A 1 110 ? 31.314 7.647 34.389 1.00 6.80 1292 LEU A C 1
ATOM 668 O O . LEU A 1 110 ? 30.999 8.198 33.347 1.00 7.55 1292 LEU A O 1
ATOM 673 N N . ASP A 1 111 ? 32.305 6.762 34.453 1.00 7.40 1293 ASP A N 1
ATOM 674 C CA . ASP A 1 111 ? 33.101 6.417 33.298 1.00 7.26 1293 ASP A CA 1
ATOM 675 C C . ASP A 1 111 ? 33.007 4.898 33.095 1.00 7.91 1293 ASP A C 1
ATOM 676 O O . ASP A 1 111 ? 33.681 4.106 33.783 1.00 8.68 1293 ASP A O 1
ATOM 694 N N . THR A 1 113 ? 33.621 3.719 29.950 1.00 6.93 1295 THR A N 1
ATOM 695 C CA . THR A 1 113 ? 34.161 3.643 28.600 1.00 9.02 1295 THR A CA 1
ATOM 696 C C . THR A 1 113 ? 34.947 2.356 28.302 1.00 9.30 1295 THR A C 1
ATOM 697 O O . THR A 1 113 ? 35.106 2.011 27.140 1.00 10.22 1295 THR A O 1
ATOM 701 N N . SER A 1 114 ? 35.400 1.649 29.345 1.00 10.08 1296 SER A N 1
ATOM 702 C CA A SER 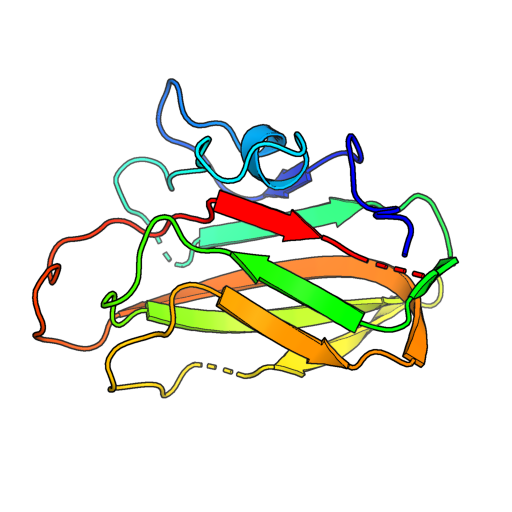A 1 114 ? 36.078 0.366 29.202 0.50 10.93 1296 SER A CA 1
ATOM 703 C CA B SER A 1 114 ? 36.069 0.362 29.199 0.50 11.12 1296 SER A CA 1
ATOM 704 C C . SER A 1 114 ? 35.165 -0.812 29.542 1.00 10.53 1296 SER A C 1
ATOM 705 O O . SER A 1 114 ? 35.619 -1.964 29.633 1.00 10.39 1296 SER A O 1
ATOM 710 N N . ASN A 1 115 ? 33.879 -0.544 29.751 1.00 9.06 1297 ASN A N 1
ATOM 711 C CA . ASN A 1 115 ? 32.977 -1.601 30.107 1.00 8.23 1297 ASN A CA 1
ATOM 712 C C . ASN A 1 115 ? 32.934 -2.747 29.103 1.00 9.13 1297 ASN A C 1
ATOM 713 O O . ASN A 1 115 ? 32.876 -2.503 27.895 1.00 9.67 1297 ASN A O 1
ATOM 718 N N . THR A 1 116 ? 32.911 -3.965 29.625 1.00 8.29 1298 THR A N 1
ATOM 719 C CA . THR A 1 116 ? 32.726 -5.166 28.788 1.00 9.46 1298 THR A CA 1
ATOM 720 C C . THR A 1 116 ? 31.537 -6.028 29.209 1.00 9.97 1298 THR A C 1
ATOM 721 O O . THR A 1 116 ? 31.204 -7.007 28.525 1.00 12.14 1298 THR A O 1
ATOM 725 N N . GLU A 1 117 ? 30.930 -5.721 30.349 1.00 9.81 1299 GLU A N 1
ATOM 726 C CA . GLU A 1 117 ? 29.854 -6.536 30.907 1.00 9.90 1299 GLU A CA 1
ATOM 727 C C . GLU A 1 117 ? 28.471 -6.091 30.487 1.00 9.08 1299 GLU A C 1
ATOM 728 O O . GLU A 1 117 ? 28.285 -4.951 30.000 1.00 9.13 1299 GLU A O 1
ATOM 734 N N . ASP A 1 118 ? 27.501 -6.971 30.690 1.00 9.69 1300 ASP A N 1
ATOM 735 C CA . ASP A 1 118 ? 26.104 -6.596 30.576 1.00 9.51 1300 ASP A CA 1
ATOM 736 C C . ASP A 1 118 ? 25.856 -5.315 31.398 1.00 8.38 1300 ASP A C 1
ATOM 737 O O . ASP A 1 118 ? 26.258 -5.203 32.574 1.00 9.68 1300 ASP A O 1
ATOM 742 N N . ASN A 1 119 ? 25.131 -4.379 30.791 1.00 9.03 1301 ASN A N 1
ATOM 743 C CA . ASN A 1 119 ? 24.720 -3.139 31.457 1.00 8.66 1301 ASN A CA 1
ATOM 744 C C . ASN A 1 119 ? 23.434 -3.399 32.264 1.00 8.55 1301 ASN A C 1
ATOM 745 O O . ASN A 1 119 ? 22.583 -4.205 31.884 1.00 9.65 1301 ASN A O 1
ATOM 750 N N . LYS A 1 120 ? 23.297 -2.675 33.362 1.00 9.03 1302 LYS A N 1
ATOM 751 C CA . LYS A 1 120 ? 22.034 -2.574 34.049 1.00 8.13 1302 LYS A CA 1
ATOM 752 C C . LYS A 1 120 ? 21.045 -1.786 33.148 1.00 7.69 1302 LYS A C 1
ATOM 753 O O . LYS A 1 120 ? 21.446 -1.112 32.203 1.00 7.37 1302 LYS A O 1
ATOM 759 N N . LYS A 1 121 ? 19.781 -1.867 33.480 1.00 7.11 1303 LYS A N 1
ATOM 760 C CA . LYS A 1 121 ? 18.768 -1.046 32.835 1.00 6.84 1303 LYS A CA 1
ATOM 761 C C . LYS A 1 121 ? 18.938 0.404 33.170 1.00 6.66 1303 LYS A C 1
ATOM 762 O O . LYS A 1 121 ? 18.660 1.286 32.329 1.00 8.00 1303 LYS A O 1
ATOM 768 N N . SER A 1 122 ? 19.338 0.699 34.401 1.00 6.66 1304 SER A N 1
ATOM 769 C CA . SER A 1 122 ? 19.553 2.083 34.804 1.00 6.83 1304 SER A CA 1
ATOM 770 C C . SER A 1 122 ? 20.659 2.205 35.806 1.00 5.99 1304 SER A C 1
ATOM 771 O O . SER A 1 122 ? 20.964 1.239 36.549 1.00 7.94 1304 SER A O 1
ATOM 774 N N . TYR A 1 123 ? 21.211 3.409 35.859 1.00 7.11 1305 TYR A N 1
ATOM 775 C CA . TYR A 1 123 ? 22.379 3.772 36.681 1.00 6.84 1305 TYR A CA 1
ATOM 776 C C . TYR A 1 123 ? 22.013 5.010 37.492 1.00 7.95 1305 TYR A C 1
ATOM 777 O O . TYR A 1 123 ? 21.598 6.028 36.933 1.00 10.82 1305 TYR A O 1
ATOM 786 N N . ASN A 1 124 ? 22.199 4.944 38.791 1.00 7.75 1306 ASN A N 1
ATOM 787 C CA . ASN A 1 124 ? 22.185 6.139 39.630 1.00 7.84 1306 ASN A CA 1
ATOM 788 C C . ASN A 1 124 ? 23.622 6.673 39.717 1.00 7.79 1306 ASN A C 1
ATOM 789 O O . ASN A 1 124 ? 24.572 5.901 39.755 1.00 7.59 1306 ASN A O 1
ATOM 794 N N . ILE A 1 125 ? 23.769 7.997 39.712 1.00 6.32 1307 ILE A N 1
ATOM 795 C CA . ILE A 1 125 ? 25.099 8.623 39.739 1.00 6.75 1307 ILE A CA 1
ATOM 796 C C . ILE A 1 125 ? 25.042 9.802 40.725 1.00 6.31 1307 ILE A C 1
ATOM 797 O O . ILE A 1 125 ? 24.343 10.778 40.465 1.00 6.85 1307 ILE A O 1
ATOM 802 N N . PRO A 1 126 ? 25.849 9.768 41.804 1.00 6.01 1308 PRO A N 1
ATOM 803 C CA . PRO A 1 126 ? 25.835 10.910 42.702 1.00 7.80 1308 PRO A CA 1
ATOM 804 C C . PRO A 1 126 ? 26.483 12.134 42.068 1.00 6.36 1308 PRO A C 1
ATOM 805 O O . PRO A 1 126 ? 27.494 12.054 41.335 1.00 7.99 1308 PRO A O 1
ATOM 809 N N . VAL A 1 127 ? 25.916 13.299 42.366 1.00 7.99 1309 VAL A N 1
ATOM 810 C CA . VAL A 1 127 ? 26.475 14.578 41.948 1.00 8.45 1309 VAL A CA 1
ATOM 811 C C . VAL A 1 127 ? 26.730 15.462 43.187 1.00 9.22 1309 VAL A C 1
ATOM 812 O O . VAL A 1 127 ? 27.883 15.785 43.496 1.00 8.99 1309 VAL A O 1
ATOM 816 N N . LYS A 1 128 ? 25.645 15.800 43.900 1.00 9.61 1310 LYS A N 1
ATOM 817 C CA . LYS A 1 128 ? 25.706 16.456 45.210 1.00 10.73 1310 LYS A CA 1
ATOM 818 C C . LYS A 1 128 ? 26.356 17.834 45.121 1.00 11.11 1310 LYS A C 1
ATOM 819 O O . LYS A 1 128 ? 27.109 18.283 46.033 1.00 14.75 1310 LYS A O 1
ATOM 825 N N . LYS A 1 129 ? 25.960 18.569 44.085 1.00 12.20 1311 LYS A N 1
ATOM 826 C CA . LYS A 1 129 ? 26.463 19.917 43.876 1.00 13.24 1311 LYS A CA 1
ATOM 827 C C . LYS A 1 129 ? 25.630 20.631 42.842 1.00 11.90 1311 LYS A C 1
ATOM 828 O O . LYS A 1 129 ? 24.818 20.005 42.155 1.00 10.71 1311 LYS A O 1
ATOM 834 N N . GLU A 1 130 ? 25.864 21.935 42.688 1.00 12.06 1312 GLU A N 1
ATOM 835 C CA . GLU A 1 130 ? 25.217 22.724 41.662 1.00 12.44 1312 GLU A CA 1
ATOM 836 C C . GLU A 1 130 ? 25.872 22.431 40.312 1.00 11.50 1312 GLU A C 1
ATOM 837 O O . GLU A 1 130 ? 27.098 22.510 40.143 1.00 13.00 1312 GLU A O 1
ATOM 843 N N . ILE A 1 131 ? 25.022 22.119 39.336 1.00 10.20 1313 ILE A N 1
ATOM 844 C CA . ILE A 1 131 ? 25.434 21.925 37.949 1.00 10.09 1313 ILE A CA 1
ATOM 845 C C . ILE A 1 131 ? 24.467 22.591 37.018 1.00 10.29 1313 ILE A C 1
ATOM 846 O O . ILE A 1 131 ? 23.318 22.839 37.364 1.00 11.30 1313 ILE A O 1
ATOM 851 N N . SER A 1 132 ? 24.944 22.876 35.802 1.00 10.05 1314 SER A N 1
ATOM 852 C CA . SER A 1 132 ? 24.123 23.530 34.797 1.00 11.11 1314 SER A CA 1
ATOM 853 C C . SER A 1 132 ? 23.883 22.689 33.545 1.00 10.04 1314 SER A C 1
ATOM 854 O O . SER A 1 132 ? 22.972 22.994 32.770 1.00 10.54 1314 SER A O 1
ATOM 857 N N . LYS A 1 133 ? 24.741 21.698 33.294 1.00 9.37 1315 LYS A N 1
ATOM 858 C CA . LYS A 1 133 ? 24.577 20.795 32.131 1.00 8.82 1315 LYS A CA 1
ATOM 859 C C . LYS A 1 133 ? 24.950 19.379 32.494 1.00 7.83 1315 LYS A C 1
ATOM 860 O O . LYS A 1 133 ? 25.802 19.159 33.351 1.00 8.15 1315 LYS A O 1
ATOM 866 N N . ILE A 1 134 ? 24.354 18.444 31.755 1.00 6.34 1316 ILE A N 1
ATOM 867 C CA . ILE A 1 134 ? 24.663 16.990 31.859 1.00 6.10 1316 ILE A CA 1
ATOM 868 C C . ILE A 1 134 ? 25.049 16.547 30.468 1.00 6.08 1316 ILE A C 1
ATOM 869 O O . ILE A 1 134 ? 24.327 16.863 29.522 1.00 7.09 1316 ILE A O 1
ATOM 874 N N . HIS A 1 135 ? 26.156 15.838 30.354 1.00 5.23 1317 HIS A N 1
ATOM 875 C CA . HIS A 1 135 ? 26.628 15.314 29.068 1.00 5.29 1317 HIS A CA 1
ATOM 876 C C . HIS A 1 135 ? 26.752 13.800 29.109 1.00 6.03 1317 HIS A C 1
ATOM 877 O O . HIS A 1 135 ? 27.487 13.271 29.939 1.00 8.15 1317 HIS A O 1
ATOM 884 N N . ALA A 1 136 ? 26.013 13.104 28.239 1.00 5.39 1318 ALA A N 1
ATOM 885 C CA . ALA A 1 136 ? 26.182 11.681 28.088 1.00 4.90 1318 ALA A CA 1
ATOM 886 C C . ALA A 1 136 ? 26.735 11.320 26.752 1.00 4.85 1318 ALA A C 1
ATOM 887 O O . ALA A 1 136 ? 26.295 11.850 25.752 1.00 6.90 1318 ALA A O 1
ATOM 889 N N . THR A 1 137 ? 27.719 10.425 26.733 1.00 5.60 1319 THR A N 1
ATOM 890 C CA . THR A 1 137 ? 28.310 10.004 25.480 1.00 6.46 1319 THR A CA 1
ATOM 891 C C . THR A 1 137 ? 28.406 8.490 25.454 1.00 6.60 1319 THR A C 1
ATOM 892 O O . THR A 1 137 ? 28.917 7.892 26.408 1.00 6.91 1319 THR A O 1
ATOM 896 N N . ILE A 1 138 ? 27.937 7.878 24.367 1.0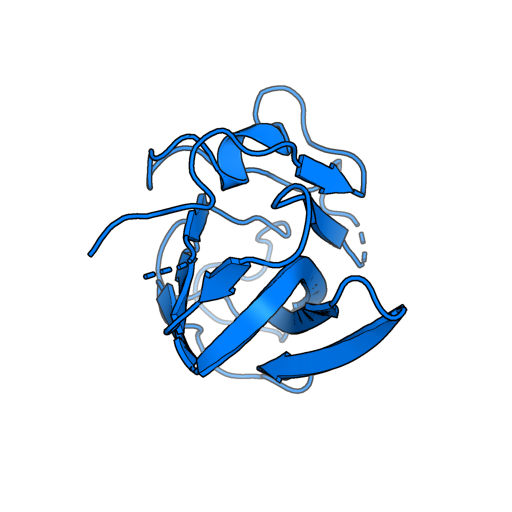0 7.03 1320 ILE A N 1
ATOM 897 C CA . ILE A 1 138 ? 28.112 6.432 24.161 1.00 5.61 1320 ILE A CA 1
ATOM 898 C C . ILE A 1 138 ? 29.226 6.308 23.168 1.00 6.06 1320 ILE A C 1
ATOM 899 O O . ILE A 1 138 ? 29.136 6.781 22.033 1.00 7.05 1320 ILE A O 1
ATOM 904 N N . THR A 1 139 ? 30.336 5.757 23.633 1.00 8.03 1321 THR A N 1
ATOM 905 C CA . THR A 1 139 ? 31.562 5.767 22.846 1.00 9.51 1321 THR A CA 1
ATOM 906 C C . THR A 1 139 ? 31.782 4.460 22.083 1.00 10.19 1321 THR A C 1
ATOM 907 O O . THR A 1 139 ? 32.595 4.403 21.160 1.00 13.59 1321 THR A O 1
ATOM 911 N N . GLY A 1 140 ? 31.137 3.387 22.472 1.00 9.73 1322 GLY A N 1
ATOM 912 C CA . GLY A 1 140 ? 31.362 2.097 21.856 1.00 10.20 1322 GLY A CA 1
ATOM 913 C C . GLY A 1 140 ? 30.496 1.030 22.465 1.00 9.27 1322 GLY A C 1
ATOM 914 O O . GLY A 1 140 ? 29.556 1.317 23.222 1.00 7.61 1322 GLY A O 1
ATOM 915 N N . LYS A 1 141 ? 30.771 -0.225 22.094 1.00 10.23 1323 LYS A N 1
ATOM 916 C CA . LYS A 1 141 ? 30.054 -1.357 22.609 1.00 12.07 1323 LYS A CA 1
ATOM 917 C C . LYS A 1 141 ? 31.046 -2.517 22.682 1.00 11.93 1323 LYS A C 1
ATOM 918 O O . LYS A 1 141 ? 31.859 -2.668 21.769 1.00 15.06 1323 LYS A O 1
ATOM 924 N N . ALA A 1 142 ? 30.945 -3.346 23.707 1.00 10.17 1324 ALA A N 1
ATOM 925 C CA . ALA A 1 142 ? 31.772 -4.566 23.793 1.00 10.24 1324 ALA A CA 1
ATOM 926 C C . ALA A 1 142 ? 31.035 -5.678 23.074 1.00 10.72 1324 ALA A C 1
ATOM 927 O O . ALA A 1 142 ? 29.848 -5.601 22.931 1.00 10.66 1324 ALA A O 1
ATOM 929 N N . PRO A 1 143 ? 31.741 -6.725 22.631 1.00 9.99 1325 PRO A N 1
ATOM 930 C CA . PRO A 1 143 ? 31.066 -7.822 21.975 1.00 11.23 1325 PRO A CA 1
ATOM 931 C C . PRO A 1 143 ? 30.184 -8.681 22.880 1.00 11.52 1325 PRO A C 1
ATOM 932 O O . PRO A 1 143 ? 30.374 -8.718 24.107 1.00 11.62 1325 PRO A O 1
ATOM 936 N N . GLY A 1 144 ? 29.171 -9.308 22.264 1.00 13.11 1326 GLY A N 1
ATOM 937 C CA . GLY A 1 144 ? 28.381 -10.362 22.912 1.00 13.64 1326 GLY A CA 1
ATOM 938 C C . GLY A 1 144 ? 27.181 -9.904 23.674 1.00 13.74 1326 GLY A C 1
ATOM 939 O O . GLY A 1 144 ? 26.718 -8.752 23.540 1.00 14.44 1326 GLY A O 1
ATOM 940 N N . GLY A 1 145 ? 26.621 -10.809 24.436 1.00 15.62 1327 GLY A N 1
ATOM 941 C CA . GLY A 1 145 ? 25.329 -10.566 25.068 1.00 15.50 1327 GLY A CA 1
ATOM 942 C C . GLY A 1 145 ? 24.160 -10.762 24.141 1.00 15.76 1327 GLY A C 1
ATOM 943 O O . GLY A 1 145 ? 24.289 -11.267 22.990 1.00 17.41 1327 GLY A O 1
ATOM 944 N N . SER A 1 146 ? 22.999 -10.407 24.670 1.00 15.41 1328 SER A N 1
ATOM 945 C CA . SER A 1 146 ? 21.740 -10.648 24.006 1.00 16.03 1328 SER A CA 1
ATOM 946 C C . SER A 1 146 ? 21.421 -9.665 22.903 1.00 16.67 1328 SER A C 1
ATOM 947 O O . SER A 1 146 ? 20.594 -9.976 22.030 1.00 18.11 1328 SER A O 1
ATOM 950 N N . PHE A 1 147 ? 22.048 -8.494 22.914 1.00 15.29 1329 PHE A N 1
ATOM 951 C CA . PHE A 1 147 ? 21.685 -7.417 22.007 1.00 14.66 1329 PHE A CA 1
ATOM 952 C C . PHE A 1 147 ? 22.926 -6.826 21.329 1.00 13.62 1329 PHE A C 1
ATOM 953 O O . PHE A 1 147 ? 23.158 -5.623 21.373 1.00 13.36 1329 PHE A O 1
ATOM 961 N N . ASP A 1 148 ? 23.755 -7.678 20.704 1.00 14.00 1330 ASP A N 1
ATOM 962 C CA . ASP A 1 148 ? 25.072 -7.229 20.252 1.00 14.39 1330 ASP A CA 1
ATOM 963 C C . ASP A 1 148 ? 25.097 -6.304 19.036 1.00 14.69 1330 ASP A C 1
ATOM 964 O O . ASP A 1 148 ? 26.108 -5.725 18.704 1.00 16.78 1330 ASP A O 1
ATOM 969 N N . GLN A 1 149 ? 23.969 -6.095 18.414 1.00 13.94 1331 GLN A N 1
ATOM 970 C CA . GLN A 1 149 ? 23.927 -5.196 17.270 1.00 13.92 1331 GLN A CA 1
ATOM 971 C C . GLN A 1 149 ? 23.137 -3.954 17.612 1.00 13.12 1331 GLN A C 1
ATOM 972 O O . GLN A 1 149 ? 22.823 -3.161 16.727 1.00 12.71 1331 GLN A O 1
ATOM 978 N N . ALA A 1 150 ? 22.837 -3.765 18.907 1.00 11.60 1332 ALA A N 1
ATOM 979 C CA . ALA A 1 150 ? 22.023 -2.616 19.322 1.00 10.85 1332 ALA A CA 1
ATOM 980 C C . ALA A 1 150 ? 22.691 -1.297 18.969 1.00 11.09 1332 ALA A C 1
ATOM 981 O O . ALA A 1 150 ? 23.897 -1.122 19.081 1.00 12.29 1332 ALA A O 1
ATOM 983 N N . TRP A 1 151 ? 21.867 -0.349 18.551 1.00 8.64 1333 TRP A N 1
ATOM 984 C CA . TRP A 1 151 ? 22.319 0.986 18.312 1.00 7.50 1333 TRP A CA 1
ATOM 985 C C . TRP A 1 151 ? 22.388 1.803 19.610 1.00 6.32 1333 TRP A C 1
ATOM 986 O O . TRP A 1 151 ? 21.532 1.648 20.474 1.00 6.98 1333 TRP A O 1
ATOM 997 N N . ALA A 1 152 ? 23.353 2.690 19.700 1.00 5.90 1334 ALA A N 1
ATOM 998 C CA . ALA A 1 152 ? 23.406 3.635 20.834 1.00 5.22 1334 ALA A CA 1
ATOM 999 C C . ALA A 1 152 ? 22.069 4.310 21.040 1.00 5.14 1334 ALA A C 1
ATOM 1000 O O . ALA A 1 152 ? 21.492 4.827 20.090 1.00 5.47 1334 ALA A O 1
ATOM 1002 N N . ALA A 1 153 ? 21.598 4.309 22.281 1.00 5.17 1335 ALA A N 1
ATOM 1003 C CA . ALA A 1 153 ? 20.258 4.795 22.614 1.00 4.95 1335 ALA A CA 1
ATOM 1004 C C . ALA A 1 153 ? 20.125 5.005 24.096 1.00 4.57 1335 ALA A C 1
ATOM 1005 O O . ALA A 1 153 ? 20.693 4.258 24.895 1.00 5.49 1335 ALA A O 1
ATOM 1007 N N . ILE A 1 154 ? 19.345 6.020 24.478 1.00 4.77 1336 ILE A N 1
ATOM 1008 C CA . ILE A 1 154 ? 19.088 6.357 25.891 1.00 4.88 1336 ILE A CA 1
ATOM 1009 C C . ILE A 1 154 ? 17.577 6.547 26.051 1.00 5.01 1336 ILE A C 1
ATOM 1010 O O . ILE A 1 154 ? 16.944 7.204 25.216 1.00 5.53 1336 ILE A O 1
ATOM 1015 N N . ALA A 1 155 ? 16.991 5.968 27.095 1.00 4.75 1337 ALA A N 1
ATOM 1016 C CA . ALA A 1 155 ? 15.559 6.123 27.404 1.00 4.78 1337 ALA A CA 1
ATOM 1017 C C . ALA A 1 155 ? 15.253 7.398 28.194 1.00 4.76 1337 ALA A C 1
ATOM 1018 O O . ALA A 1 155 ? 14.238 8.057 27.960 1.00 5.25 1337 ALA A O 1
ATOM 1020 N N . GLU A 1 156 ? 16.126 7.753 29.126 1.00 4.73 1338 GLU A N 1
ATOM 1021 C CA . GLU A 1 156 ? 15.860 8.881 29.991 1.00 4.77 1338 GLU A CA 1
ATOM 1022 C C . GLU A 1 156 ? 17.099 9.232 30.762 1.00 4.08 1338 GLU A C 1
ATOM 1023 O O . GLU A 1 156 ? 17.826 8.330 31.232 1.00 5.24 1338 GLU A O 1
ATOM 1029 N N . ILE A 1 157 ? 17.293 10.529 31.005 1.00 4.55 1339 ILE A N 1
ATOM 1030 C CA . ILE A 1 157 ? 18.195 10.972 32.058 1.00 4.48 1339 ILE A CA 1
ATOM 1031 C C . ILE A 1 157 ? 17.429 11.920 32.962 1.00 4.62 1339 ILE A C 1
ATOM 1032 O O . ILE A 1 157 ? 16.864 12.909 32.506 1.00 5.97 1339 ILE A O 1
ATOM 1037 N N . LYS A 1 158 ? 17.368 11.554 34.235 1.00 5.37 1340 LYS A N 1
ATOM 1038 C CA . LYS A 1 158 ? 16.746 12.370 35.264 1.00 5.70 1340 LYS A CA 1
ATOM 1039 C C . LYS A 1 158 ? 17.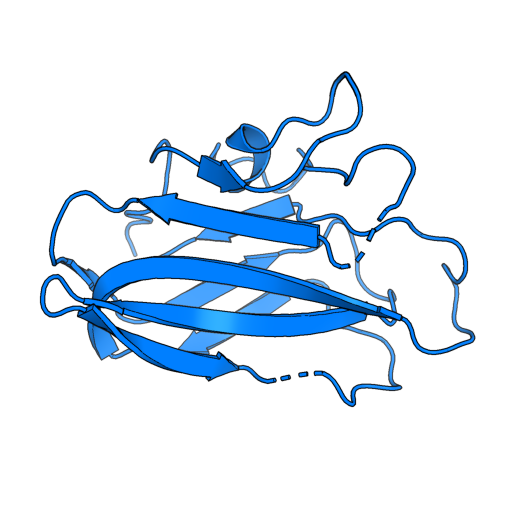829 13.011 36.124 1.00 5.70 1340 LYS A C 1
ATOM 1040 O O . LYS A 1 158 ? 18.914 12.460 36.296 1.00 6.36 1340 LYS A O 1
ATOM 1046 N N . ALA A 1 159 ? 17.501 14.183 36.681 1.00 5.91 1341 ALA A N 1
ATOM 1047 C CA . ALA A 1 159 ? 18.382 14.882 37.627 1.00 5.63 1341 ALA A CA 1
ATOM 1048 C C . ALA A 1 159 ? 17.529 15.195 38.831 1.00 7.43 1341 ALA A C 1
ATOM 1049 O O . ALA A 1 159 ? 16.607 16.014 38.755 1.00 8.17 1341 ALA A O 1
ATOM 1059 N N . SER A 1 161 ? 16.588 16.384 42.629 1.00 15.26 1343 SER A N 1
ATOM 1060 C CA . SER A 1 161 ? 16.893 17.170 43.824 1.00 20.39 1343 SER A CA 1
ATOM 1061 C C . SER A 1 161 ? 15.672 17.194 44.799 1.00 22.34 1343 SER A C 1
ATOM 1062 O O . SER A 1 161 ? 14.601 16.508 44.562 1.00 23.31 1343 SER A O 1
#

Radius of gyration: 13.85 Å; Cα contacts (8 Å, |Δi|>4): 369; chains: 1; bounding box: 27×39×34 Å

Foldseek 3Di:
DDFLLAQFDKDWADFDPQQDRNLARPPFLQGKTFHVVLDLTKMKGFSPAWDFWFKKKWFDNAWKFFWFKWKWFAHPVRDIGTQDHGPTAGIGHRMDITGDGGITGMMMMTGDGGHADTDCRVGGDMTRYMTTD

Secondary structure (DSSP, 8-state):
---TTTT--EEES-B-TT--GGGGSSS-TT--EEBGGG--EEEEEEEEEEEEEEEEEEE-SSTT--EEEEEEEE-TT--EEEEE-----SPPPSEEEEEEEEEEEEEEEEEEEE-S-STTTTPPPEESEEE--

CATH classification: 2.60.120.260

Organism: Clostridium perfringens (strain ATCC 13124 / DSM 756 / JCM 1290 / NCIMB 6125 / NCTC 8237 / Type A) (NCBI:txid195103)

Nearest PDB structures (foldseek):
  4a3z-assembly1_A  TM=1.005E+00  e=1.367E-27  Clostridium perfringens
  4a6o-assembly2_B  TM=9.980E-01  e=6.826E-25  Clostridium perfringens
  6orh-assembly1_A  TM=7.485E-01  e=5.162E-09  Streptococcus pneumoniae TIGR4
  6org-assembly2_B  TM=7.394E-01  e=1.705E-08  Streptococcus pneumoniae TIGR4
  5msx-assembly1_A  TM=7.141E-01  e=2.086E-05  Bacteroides thetaiotaomicron VPI-5482